Protein AF-A0A5K0UTV3-F1 (afdb_monomer_lite)

Foldseek 3Di:
DVVVVVVVCCVVVVDPDDDDDDCPQDDPHDGPVRPDD

pLDDT: mean 96.74, std 4.0, range [76.38, 98.5]

Structure (mmCIF, N/CA/C/O backbone):
data_AF-A0A5K0UTV3-F1
#
_entry.id   AF-A0A5K0UTV3-F1
#
loop_
_atom_site.group_PDB
_atom_site.id
_atom_site.type_symbol
_atom_site.label_atom_id
_atom_site.label_alt_id
_atom_site.label_comp_id
_atom_site.label_asym_id
_atom_site.label_entity_id
_atom_site.label_seq_id
_atom_site.pdbx_PDB_ins_code
_atom_site.Cartn_x
_atom_site.Cartn_y
_atom_site.Cartn_z
_atom_site.occupancy
_atom_site.B_iso_or_equiv
_atom_site.auth_seq_id
_atom_site.auth_comp_id
_atom_site.auth_asym_id
_atom_site.auth_atom_id
_atom_site.pdbx_PDB_model_num
ATOM 1 N N . GLY A 1 1 ? 4.261 6.075 -2.580 1.00 86.50 1 GLY A N 1
ATOM 2 C CA . GLY A 1 1 ? 3.707 7.385 -2.961 1.00 86.50 1 GLY A CA 1
ATOM 3 C C . GLY A 1 1 ? 2.231 7.419 -2.656 1.00 86.50 1 GLY A C 1
ATOM 4 O O . GLY A 1 1 ? 1.855 7.827 -1.567 1.00 86.50 1 GLY A O 1
ATOM 5 N N . ASP A 1 2 ? 1.416 6.885 -3.555 1.00 96.94 2 ASP A N 1
ATOM 6 C CA . ASP A 1 2 ? -0.044 7.044 -3.490 1.00 96.94 2 ASP A CA 1
ATOM 7 C C . ASP A 1 2 ? -0.688 6.402 -2.262 1.00 96.94 2 ASP A C 1
ATOM 9 O O . ASP A 1 2 ? -1.576 6.994 -1.658 1.00 96.94 2 ASP A O 1
ATOM 13 N N . PHE A 1 3 ? -0.185 5.244 -1.820 1.00 96.38 3 PHE A N 1
ATOM 14 C CA . PHE A 1 3 ? -0.653 4.624 -0.578 1.00 96.38 3 PHE A CA 1
ATOM 15 C C . PHE A 1 3 ? -0.434 5.531 0.645 1.00 96.38 3 PHE A C 1
ATOM 17 O O . PHE A 1 3 ? -1.331 5.692 1.466 1.00 96.38 3 PHE A O 1
ATOM 24 N N . HIS A 1 4 ? 0.727 6.188 0.735 1.00 97.62 4 HIS A N 1
ATOM 25 C CA . HIS A 1 4 ? 1.017 7.140 1.811 1.00 97.62 4 HIS A CA 1
ATOM 26 C C . 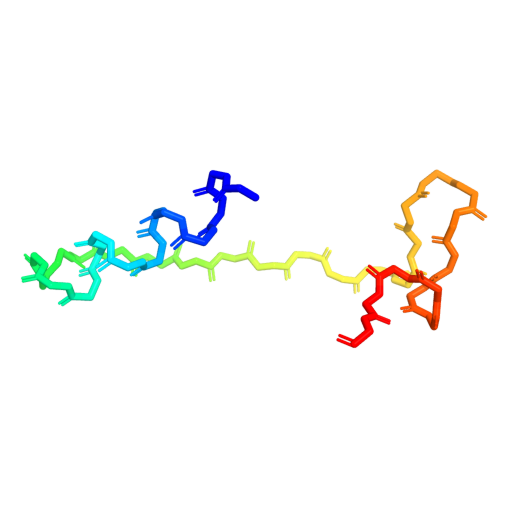HIS A 1 4 ? 0.108 8.374 1.734 1.00 97.62 4 HIS A C 1
ATOM 28 O O . HIS A 1 4 ? -0.433 8.799 2.753 1.00 97.62 4 HIS A O 1
ATOM 34 N N . ALA A 1 5 ? -0.107 8.915 0.530 1.00 98.31 5 ALA A N 1
ATOM 35 C CA . ALA A 1 5 ? -1.024 10.033 0.334 1.00 98.31 5 ALA A CA 1
ATOM 36 C C . ALA A 1 5 ? -2.449 9.659 0.773 1.00 98.31 5 ALA A C 1
ATOM 38 O O . ALA A 1 5 ? -3.045 10.369 1.579 1.00 98.31 5 ALA A O 1
ATOM 39 N N . ALA A 1 6 ? -2.967 8.518 0.315 1.00 98.12 6 ALA A N 1
ATOM 40 C CA . ALA A 1 6 ? -4.304 8.045 0.663 1.00 98.12 6 ALA A CA 1
ATOM 41 C C . ALA A 1 6 ? -4.488 7.861 2.178 1.00 98.12 6 ALA A C 1
ATOM 43 O O . ALA A 1 6 ? -5.497 8.313 2.716 1.00 98.12 6 ALA A O 1
ATOM 44 N N . LEU A 1 7 ? -3.507 7.269 2.874 1.00 98.38 7 LEU A N 1
ATOM 45 C CA . LEU A 1 7 ? -3.526 7.149 4.336 1.00 98.38 7 LEU A CA 1
ATOM 46 C C . LEU A 1 7 ? -3.599 8.520 5.019 1.00 98.38 7 LEU A C 1
ATOM 48 O O . LEU A 1 7 ? -4.435 8.725 5.897 1.00 98.38 7 LEU A O 1
ATOM 52 N N . ASN A 1 8 ? -2.755 9.467 4.598 1.00 98.44 8 ASN A N 1
ATOM 53 C CA . ASN A 1 8 ? -2.707 10.793 5.211 1.00 98.44 8 ASN A CA 1
ATOM 54 C C . ASN A 1 8 ? -4.014 11.573 4.994 1.00 98.44 8 ASN A C 1
ATOM 56 O O . ASN A 1 8 ? -4.580 12.128 5.934 1.00 98.44 8 ASN A O 1
ATOM 60 N N . PHE A 1 9 ? -4.532 11.580 3.762 1.00 98.50 9 PHE A N 1
ATOM 61 C CA . PHE A 1 9 ? -5.798 12.244 3.457 1.00 98.50 9 PHE A CA 1
ATOM 62 C C . PHE A 1 9 ? -6.964 11.610 4.207 1.00 98.50 9 PHE A C 1
ATOM 64 O O . PHE A 1 9 ? -7.809 12.342 4.718 1.00 98.50 9 PHE A O 1
ATOM 71 N N . ALA A 1 10 ? -7.006 10.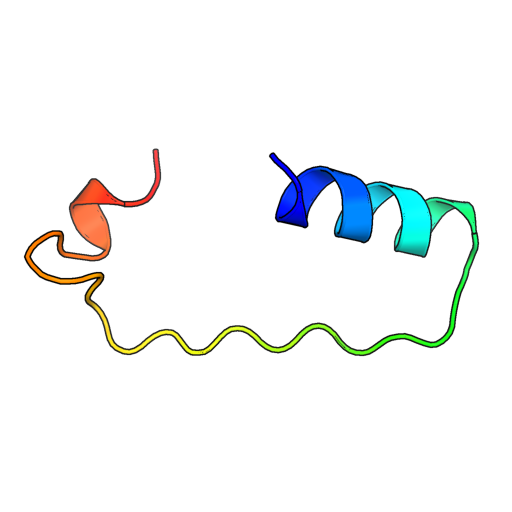279 4.300 1.00 98.44 10 ALA A N 1
ATOM 72 C CA . ALA A 1 10 ? -8.072 9.599 5.018 1.00 98.44 10 ALA A CA 1
ATOM 73 C C . ALA A 1 10 ? -8.085 9.952 6.510 1.00 98.44 10 ALA A C 1
ATOM 75 O O . ALA A 1 10 ? -9.159 10.182 7.061 1.00 98.44 10 ALA A O 1
ATOM 76 N N . ALA A 1 11 ? -6.905 10.060 7.129 1.00 98.12 11 ALA A N 1
ATOM 77 C CA . ALA A 1 11 ? -6.767 10.453 8.527 1.00 98.12 11 ALA A CA 1
ATOM 78 C C . ALA A 1 11 ? -7.227 11.899 8.771 1.00 98.12 11 ALA A C 1
ATOM 80 O O . ALA A 1 11 ? -8.064 12.136 9.633 1.00 98.12 11 ALA A O 1
ATOM 81 N N . VAL A 1 12 ? -6.735 12.865 7.985 1.00 98.50 12 VAL A N 1
ATOM 82 C CA . VAL A 1 12 ? -7.066 14.295 8.169 1.00 98.50 12 VAL A CA 1
ATOM 83 C C . VAL A 1 12 ? -8.525 14.611 7.827 1.00 98.50 12 VAL A C 1
ATOM 85 O O . VAL A 1 12 ? -9.092 15.569 8.344 1.00 98.50 12 VAL A O 1
ATOM 88 N 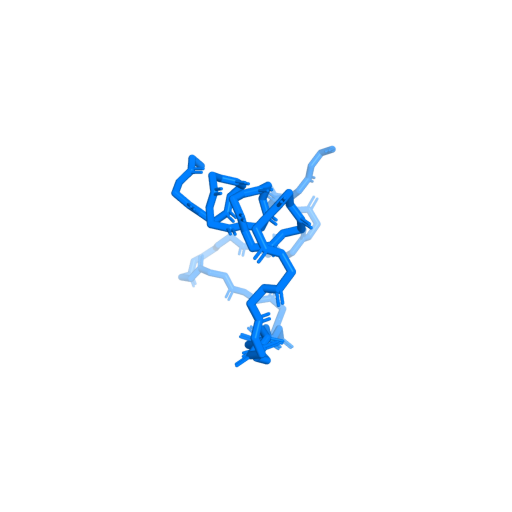N . ARG A 1 13 ? -9.137 13.841 6.923 1.00 98.44 13 ARG A N 1
ATOM 89 C CA . ARG A 1 13 ? -10.526 14.044 6.486 1.00 98.44 13 ARG A CA 1
ATOM 90 C C . ARG A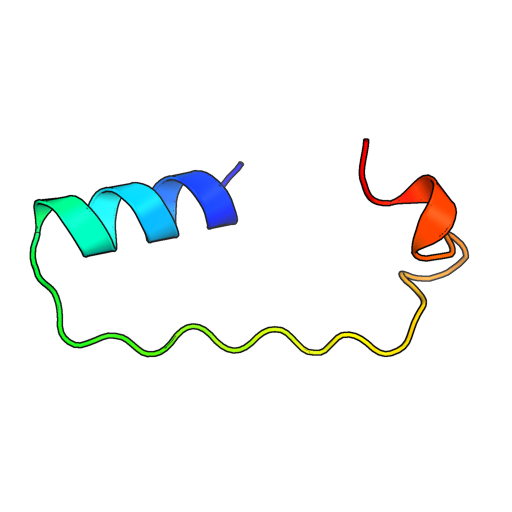 1 13 ? -11.539 13.179 7.237 1.00 98.44 13 ARG A C 1
ATOM 92 O O . ARG A 1 13 ? -12.716 13.273 6.907 1.00 98.44 13 ARG A O 1
ATOM 99 N N . GLU A 1 14 ? -11.090 12.340 8.172 1.00 97.69 14 GLU A N 1
ATOM 100 C CA . GLU A 1 14 ? -11.936 11.434 8.967 1.00 97.69 14 GLU A CA 1
ATOM 101 C C . GLU A 1 14 ? -12.919 10.613 8.112 1.00 97.69 14 GLU A C 1
ATOM 103 O O . GLU A 1 14 ? -14.080 10.401 8.463 1.00 97.69 14 GLU A O 1
ATOM 108 N N . VAL A 1 15 ? -12.469 10.165 6.937 1.00 98.31 15 VAL A N 1
ATOM 109 C CA . VAL A 1 15 ? -13.353 9.451 6.008 1.00 98.31 15 VAL A CA 1
ATOM 110 C C . VAL A 1 15 ? -13.554 8.000 6.456 1.00 98.31 15 VAL A C 1
ATOM 112 O O . VAL A 1 15 ? -12.594 7.351 6.883 1.00 98.31 15 VAL A O 1
ATOM 115 N N . PRO A 1 16 ? -14.769 7.440 6.315 1.00 98.00 16 PRO A N 1
ATOM 116 C CA . PRO A 1 16 ? -15.035 6.050 6.661 1.00 98.00 16 PRO A CA 1
ATOM 117 C C . PRO A 1 16 ? -14.455 5.118 5.588 1.00 98.00 16 PRO A C 1
ATOM 119 O O . PRO A 1 16 ? -15.130 4.746 4.629 1.00 98.00 16 PRO A O 1
ATOM 122 N N . VAL A 1 17 ? -13.182 4.750 5.734 1.00 97.69 17 VAL A N 1
ATOM 123 C CA . VAL A 1 17 ? -12.458 3.878 4.799 1.00 97.69 17 VAL A CA 1
ATOM 124 C C . VAL A 1 17 ? -11.765 2.729 5.530 1.00 97.69 17 VAL A C 1
ATOM 126 O O . VAL A 1 17 ? -11.246 2.895 6.631 1.00 97.69 17 VAL A O 1
ATOM 129 N N . LEU A 1 18 ? -11.728 1.558 4.890 1.00 97.94 18 LEU A N 1
ATOM 130 C CA . LEU A 1 18 ? -10.970 0.393 5.342 1.00 97.94 18 LEU A CA 1
ATOM 131 C C . LEU A 1 18 ? -9.826 0.113 4.363 1.00 97.94 18 LEU A C 1
ATOM 133 O O . LEU A 1 18 ? -10.059 -0.223 3.202 1.00 97.94 18 LEU A O 1
ATOM 137 N N . PHE A 1 19 ? -8.587 0.208 4.841 1.00 98.19 19 PHE A N 1
ATOM 138 C CA . PHE A 1 19 ? -7.408 -0.170 4.066 1.00 98.19 19 PHE A CA 1
ATOM 139 C C . PHE A 1 19 ? -7.104 -1.658 4.255 1.00 98.19 19 PHE A C 1
ATOM 141 O O . PHE A 1 19 ? -6.942 -2.122 5.381 1.00 98.19 19 PHE A O 1
ATOM 148 N N . ILE A 1 20 ? -6.989 -2.404 3.154 1.00 98.12 20 ILE A N 1
ATOM 149 C CA . ILE A 1 20 ? -6.675 -3.839 3.176 1.00 98.12 20 ILE A CA 1
ATOM 150 C C . ILE A 1 20 ? -5.314 -4.065 2.522 1.00 98.12 20 ILE A C 1
ATOM 152 O O . ILE A 1 20 ? -5.133 -3.800 1.334 1.00 98.12 20 ILE A O 1
ATOM 156 N N . CYS A 1 21 ? -4.369 -4.607 3.291 1.00 96.94 21 CYS A N 1
ATOM 157 C CA . CYS A 1 21 ? -3.073 -5.045 2.787 1.00 96.94 21 CYS A CA 1
ATOM 158 C C . CYS A 1 21 ? -3.060 -6.570 2.651 1.00 96.94 21 CYS A C 1
ATOM 160 O O . CYS A 1 21 ? -3.242 -7.288 3.634 1.00 96.94 21 CYS A O 1
ATOM 162 N N . ARG A 1 22 ? -2.824 -7.076 1.437 1.00 98.12 22 ARG A N 1
ATOM 163 C CA . ARG A 1 22 ? -2.538 -8.498 1.223 1.00 98.12 22 ARG A CA 1
ATOM 164 C C . ARG A 1 22 ? -1.035 -8.696 1.237 1.00 98.12 22 ARG A C 1
ATOM 166 O O . ARG A 1 22 ? -0.358 -8.307 0.292 1.00 98.12 22 ARG A O 1
ATOM 173 N N . ASN A 1 23 ? -0.544 -9.317 2.299 1.00 97.25 23 ASN A N 1
ATOM 174 C CA . ASN A 1 23 ? 0.863 -9.639 2.449 1.00 97.25 23 ASN A CA 1
ATOM 175 C C . ASN A 1 23 ? 1.059 -11.155 2.329 1.00 97.25 23 ASN A C 1
ATOM 177 O O . ASN A 1 23 ? 0.761 -11.897 3.260 1.00 97.25 23 ASN A O 1
ATOM 181 N N . ASN A 1 24 ? 1.529 -11.606 1.168 1.00 97.94 24 ASN A N 1
ATOM 182 C CA . ASN A 1 24 ? 1.864 -13.007 0.899 1.00 97.94 24 ASN A CA 1
ATOM 183 C C . ASN A 1 24 ? 3.385 -13.268 0.908 1.00 97.94 24 ASN A C 1
ATOM 185 O O . ASN A 1 24 ? 3.816 -14.337 0.481 1.00 97.94 24 ASN A O 1
ATOM 189 N N . GLY A 1 25 ? 4.197 -12.306 1.356 1.00 98.12 25 GLY A N 1
ATOM 190 C CA . GLY A 1 25 ? 5.652 -12.446 1.426 1.00 98.12 25 GLY A CA 1
ATOM 191 C C . GLY A 1 25 ? 6.431 -12.001 0.183 1.00 98.12 25 GLY A C 1
ATOM 192 O O . GLY A 1 25 ? 7.656 -11.945 0.264 1.00 98.12 25 GLY A O 1
ATOM 193 N N . TRP A 1 26 ? 5.768 -11.667 -0.934 1.00 97.81 26 TRP A N 1
ATOM 194 C CA . TRP A 1 26 ? 6.451 -11.401 -2.205 1.00 97.81 26 TRP A CA 1
ATOM 195 C C . TRP A 1 26 ? 5.787 -10.308 -3.050 1.00 97.81 26 TRP A C 1
ATOM 197 O O . TRP A 1 26 ? 4.564 -10.244 -3.172 1.00 97.81 26 TRP A O 1
ATOM 207 N N . ALA A 1 27 ? 6.604 -9.521 -3.751 1.00 97.19 27 ALA A N 1
ATOM 208 C CA . ALA A 1 27 ? 6.195 -8.764 -4.933 1.00 9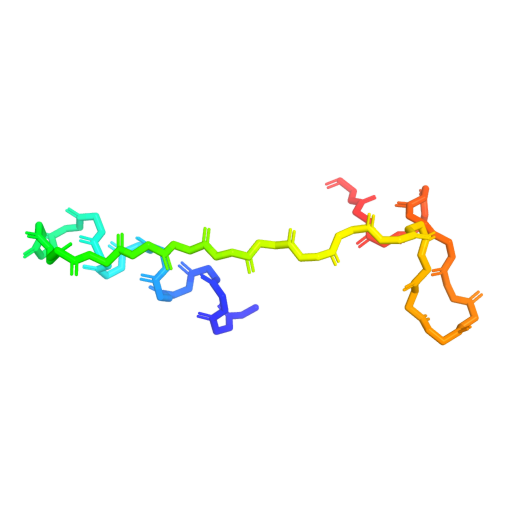7.19 27 ALA A CA 1
ATOM 209 C C . ALA A 1 27 ? 7.039 -9.188 -6.140 1.00 97.19 27 ALA A C 1
ATOM 211 O O . ALA A 1 27 ? 8.192 -8.785 -6.267 1.00 97.19 27 ALA A O 1
ATOM 212 N N . ILE A 1 28 ? 6.451 -9.985 -7.039 1.00 97.94 28 ILE A N 1
ATOM 213 C CA . ILE A 1 28 ? 7.112 -10.576 -8.218 1.00 97.94 28 ILE A CA 1
ATOM 214 C C . ILE A 1 28 ? 8.304 -11.455 -7.807 1.00 97.94 28 ILE A C 1
ATOM 216 O O . ILE A 1 28 ? 8.128 -12.650 -7.597 1.00 97.94 28 ILE A O 1
ATOM 220 N N . SER A 1 29 ? 9.492 -10.873 -7.673 1.00 97.56 29 SER A N 1
ATOM 221 C CA . SER A 1 29 ? 10.735 -11.546 -7.284 1.00 97.56 29 SER A CA 1
ATOM 222 C C . SER A 1 29 ? 11.368 -10.943 -6.030 1.00 97.56 29 SER A C 1
ATOM 224 O O . SER A 1 29 ? 12.413 -11.416 -5.598 1.00 97.56 29 SER A O 1
ATOM 226 N N . THR A 1 30 ? 10.766 -9.900 -5.453 1.00 97.69 30 THR A N 1
ATOM 227 C CA . THR A 1 30 ? 11.287 -9.206 -4.272 1.00 97.69 30 THR A CA 1
ATOM 228 C C . THR A 1 30 ? 10.596 -9.737 -3.011 1.00 97.69 30 THR A C 1
ATOM 230 O O . THR A 1 30 ? 9.377 -9.563 -2.885 1.00 97.69 30 THR A O 1
ATOM 233 N N . PRO A 1 31 ? 11.327 -10.384 -2.085 1.00 98.00 31 PRO A N 1
ATOM 234 C CA . PRO A 1 31 ? 10.773 -10.845 -0.814 1.00 98.00 31 PRO A CA 1
ATOM 235 C C . PRO A 1 31 ? 10.514 -9.673 0.140 1.00 98.00 31 PRO A C 1
ATOM 237 O O . PRO A 1 31 ? 11.177 -8.639 0.064 1.00 98.00 31 PRO A O 1
ATOM 240 N N . THR A 1 32 ? 9.600 -9.840 1.099 1.00 97.62 32 THR A N 1
ATOM 241 C CA . THR A 1 32 ? 9.230 -8.786 2.069 1.00 97.62 32 THR A CA 1
ATOM 242 C C . THR A 1 32 ? 10.398 -8.192 2.849 1.00 97.62 32 THR A C 1
ATOM 244 O O . THR A 1 32 ? 10.350 -7.007 3.169 1.00 97.62 32 THR A O 1
ATOM 247 N N . CYS A 1 33 ? 11.456 -8.963 3.118 1.00 97.06 33 CYS A N 1
ATOM 248 C CA . CYS A 1 33 ? 12.667 -8.465 3.779 1.00 97.06 33 CYS A CA 1
ATOM 249 C C . CYS A 1 33 ? 13.439 -7.416 2.957 1.00 97.06 33 CYS A C 1
ATOM 251 O O . CYS A 1 33 ? 14.232 -6.673 3.525 1.00 97.06 33 CYS A O 1
ATOM 253 N N . GLU A 1 34 ? 13.194 -7.332 1.647 1.00 97.50 34 GLU A N 1
ATOM 254 C CA . GLU A 1 34 ? 13.788 -6.343 0.741 1.00 97.50 34 GLU A CA 1
ATOM 255 C C . GLU A 1 34 ? 12.791 -5.252 0.304 1.00 97.50 34 GLU A C 1
ATOM 257 O O . GLU A 1 34 ? 13.198 -4.235 -0.259 1.00 97.50 34 GLU A O 1
ATOM 262 N N . GLN A 1 35 ? 11.486 -5.435 0.551 1.00 95.94 35 GLN A N 1
ATOM 263 C CA . GLN A 1 35 ? 10.432 -4.502 0.119 1.00 95.94 35 GLN A CA 1
ATOM 264 C C . GLN A 1 35 ? 10.325 -3.250 0.994 1.00 95.94 35 GLN A C 1
ATOM 266 O O . GLN A 1 35 ? 9.903 -2.195 0.513 1.00 95.94 35 GLN A O 1
ATOM 271 N N . PHE A 1 36 ? 10.664 -3.372 2.275 1.00 91.81 36 PHE A N 1
ATOM 272 C CA . PHE A 1 36 ? 10.517 -2.311 3.265 1.00 91.81 36 PHE A CA 1
ATOM 273 C C . PHE A 1 36 ? 11.873 -2.032 3.911 1.00 91.81 36 PHE A C 1
ATOM 275 O O . PHE A 1 36 ? 12.690 -2.938 4.067 1.00 91.81 36 PHE A O 1
ATOM 282 N N . ARG A 1 37 ? 12.115 -0.771 4.258 1.00 76.38 37 ARG A N 1
ATOM 283 C CA . ARG A 1 37 ? 13.314 -0.306 4.958 1.00 76.38 37 ARG A CA 1
ATOM 284 C C . ARG A 1 37 ? 12.905 0.541 6.144 1.00 76.38 37 ARG A C 1
ATOM 286 O O . ARG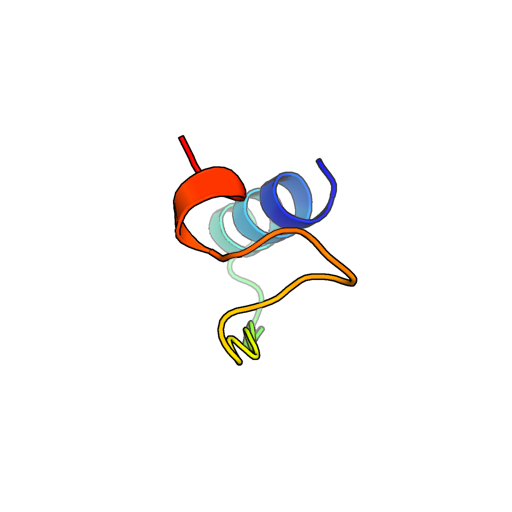 A 1 37 ? 11.879 1.246 6.003 1.00 76.38 37 ARG A O 1
#

Secondary structure (DSSP, 8-state):
-HHHHHHHHHHHTT----------SEETTEEHHHH--

Sequence (37 aa):
GDFHAALNFAAVREVPVLFICRNNGWAISTPTCEQFR

Organism: NCBI:txid210225

Radius of gyration: 12.96 Å; chains: 1; bounding box: 29×27×17 Å

InterPro domains:
  IPR001017 Dehydrogenase, E1 component [PF00676] (1-35)
  IPR029061 Thiamin diphosphate-binding fold [SSF52518] (1-36)
  IPR050771 Alpha-ketoacid dehydrogenase complex E1 component [PTHR43380] (1-37)